Protein AF-A0A6A5VUN0-F1 (afdb_monomer_lite)

Organism: NCBI:txid1447943

Foldseek 3Di:
DVLLLVLCCVQVVDDSCLQFDQADPPPDDDDDDDDDDDPPDDSPGSHFAPLQKWWKWFDDPNDTWIKMKGWRQRDVCCVVPTDIDITMDTADPDLSSGSLNVLLVLCLVVVFWPDPPSNDSCCRVVPDDPPPDRMDIGDTDPVRRGPGSHFDFDPDPPDTDTDDPDDDDDDDDDDD

Radius of gyration: 19.4 Å; chains: 1; bounding box: 45×40×61 Å

InterPro domains:
  IPR021842 Protein of unknown function DUF3435 [PF11917] (2-172)

Secondary structure (DSSP, 8-state):
-HHHHHHHHHHH---SGGGT--------------------------SPBGGGEEEEEEEETTEEEEEEEEEE---TTTTTS---EEEEEE--SSGGG-HHHHHHHHHHHTT-BS-TT--STHHHHT----TT-SEEEEPBPGGGTTSBSS-PEEEETTEEEEPPSS----PPPPP-

pLDDT: mean 76.05, std 23.68, range [26.59, 98.31]

Structure (mmCIF, N/CA/C/O backbone):
data_AF-A0A6A5VUN0-F1
#
_entry.id   AF-A0A6A5VUN0-F1
#
loop_
_atom_site.group_PDB
_atom_site.id
_atom_site.type_symbol
_atom_site.label_atom_id
_atom_site.label_alt_id
_atom_site.label_comp_id
_atom_site.label_asym_id
_atom_site.label_entity_id
_atom_site.label_seq_id
_atom_site.pdbx_PDB_ins_code
_atom_site.Cartn_x
_atom_site.Cartn_y
_atom_site.Cartn_z
_atom_site.occupancy
_atom_site.B_iso_or_equiv
_atom_site.auth_seq_id
_atom_site.auth_comp_id
_atom_site.auth_asym_id
_atom_site.auth_atom_id
_atom_site.pdbx_PDB_model_num
ATOM 1 N N . MET A 1 1 ? -4.127 -3.883 -12.966 1.00 78.44 1 MET A N 1
ATOM 2 C CA . MET A 1 1 ? -2.940 -3.077 -12.588 1.00 78.44 1 MET A CA 1
ATOM 3 C C . MET A 1 1 ? -2.981 -1.642 -13.126 1.00 78.44 1 MET A C 1
ATOM 5 O O . MET A 1 1 ? -2.649 -0.744 -12.368 1.00 78.44 1 MET A O 1
ATOM 9 N N . LEU A 1 2 ? -3.457 -1.380 -14.355 1.00 85.62 2 LEU A N 1
ATOM 10 C CA . LEU A 1 2 ? -3.505 -0.026 -14.957 1.00 85.62 2 LEU A CA 1
ATOM 11 C C . LEU A 1 2 ? -4.155 1.067 -14.086 1.00 85.62 2 LEU A C 1
ATOM 13 O O . LEU A 1 2 ? -3.628 2.171 -13.999 1.00 85.62 2 LEU A O 1
ATOM 17 N N . ALA A 1 3 ? -5.271 0.773 -13.414 1.00 88.69 3 ALA A N 1
ATOM 18 C CA . ALA A 1 3 ? -5.922 1.746 -12.532 1.00 88.69 3 ALA A CA 1
ATOM 19 C C . ALA A 1 3 ? -5.037 2.144 -11.334 1.00 88.69 3 ALA A C 1
ATOM 21 O O . ALA A 1 3 ? -4.968 3.319 -10.982 1.00 88.69 3 ALA A O 1
ATOM 22 N N . LEU A 1 4 ? -4.302 1.188 -10.750 1.00 90.75 4 LEU A N 1
ATOM 23 C CA . LEU A 1 4 ? -3.346 1.459 -9.672 1.00 90.75 4 LEU A CA 1
ATOM 24 C C . LEU A 1 4 ? -2.215 2.373 -10.160 1.00 90.75 4 LEU A C 1
ATOM 26 O O . LEU A 1 4 ? -1.854 3.309 -9.454 1.00 90.75 4 LEU A O 1
ATOM 30 N N . LEU A 1 5 ? -1.711 2.134 -11.374 1.00 88.69 5 LEU A N 1
ATOM 31 C CA . LEU A 1 5 ? -0.653 2.935 -11.989 1.00 88.69 5 LEU A CA 1
ATOM 32 C C . LEU A 1 5 ? -1.085 4.396 -12.180 1.00 88.69 5 LEU A C 1
ATOM 34 O O . LEU A 1 5 ? -0.379 5.309 -11.761 1.00 88.69 5 LEU A O 1
ATOM 38 N N . HIS A 1 6 ? -2.275 4.619 -12.746 1.00 88.38 6 HIS A N 1
ATOM 39 C CA . HIS A 1 6 ? -2.822 5.967 -12.934 1.00 88.38 6 HIS A CA 1
ATOM 40 C C . HIS A 1 6 ? -3.043 6.682 -11.601 1.00 88.38 6 HIS A C 1
ATOM 42 O O . HIS A 1 6 ? -2.732 7.864 -11.467 1.00 88.38 6 HIS A O 1
ATOM 48 N N . LEU A 1 7 ? -3.551 5.963 -10.596 1.00 91.69 7 LEU A N 1
ATOM 49 C CA . LEU A 1 7 ? -3.721 6.511 -9.257 1.00 91.69 7 LEU A CA 1
ATOM 50 C C . LEU A 1 7 ? -2.372 6.869 -8.624 1.00 91.69 7 LEU A C 1
ATOM 52 O O . LEU A 1 7 ? -2.256 7.931 -8.025 1.00 91.69 7 LEU A O 1
ATOM 56 N N . PHE A 1 8 ? -1.339 6.040 -8.781 1.00 90.06 8 PHE A N 1
ATOM 57 C CA . PHE A 1 8 ? -0.001 6.357 -8.279 1.00 90.06 8 PHE A CA 1
ATOM 58 C C . PHE A 1 8 ? 0.558 7.607 -8.954 1.00 90.06 8 PHE A C 1
ATOM 60 O O . PHE A 1 8 ? 0.946 8.531 -8.245 1.00 90.06 8 PHE A O 1
ATOM 67 N N . ALA A 1 9 ? 0.512 7.685 -10.287 1.00 88.31 9 ALA A N 1
ATOM 68 C CA . ALA A 1 9 ? 0.946 8.863 -11.036 1.00 88.31 9 ALA A CA 1
ATOM 69 C C . ALA A 1 9 ? 0.205 10.138 -10.589 1.00 88.31 9 ALA A C 1
ATOM 71 O O . ALA A 1 9 ? 0.829 11.171 -10.354 1.00 88.31 9 ALA A O 1
ATOM 72 N N . ALA A 1 10 ? -1.114 10.058 -10.380 1.00 89.38 10 ALA A N 1
ATOM 73 C CA . ALA A 1 10 ? -1.916 11.189 -9.914 1.00 89.38 10 ALA A CA 1
ATOM 74 C C . ALA A 1 10 ? -1.561 11.640 -8.484 1.00 89.38 10 ALA A C 1
ATOM 76 O O . ALA A 1 10 ? -1.569 12.836 -8.200 1.00 89.38 10 ALA A O 1
ATOM 77 N N . TYR A 1 11 ? -1.253 10.706 -7.577 1.00 87.81 11 TYR A N 1
ATOM 78 C CA . TYR A 1 11 ? -0.937 11.020 -6.178 1.00 87.81 11 TYR A CA 1
ATOM 79 C C . TYR A 1 11 ? 0.507 11.480 -5.959 1.00 87.81 11 TYR A C 1
ATOM 81 O O . TYR A 1 11 ? 0.760 12.255 -5.036 1.00 87.81 11 TYR A O 1
ATOM 89 N N . THR A 1 12 ? 1.456 10.987 -6.754 1.00 86.31 12 THR A N 1
ATOM 90 C CA . THR A 1 12 ? 2.885 11.291 -6.580 1.00 86.31 12 THR A CA 1
ATOM 91 C C . THR A 1 12 ? 3.396 12.348 -7.556 1.00 86.31 12 THR A C 1
ATOM 93 O O . THR A 1 12 ? 4.469 12.908 -7.341 1.00 86.31 12 THR A O 1
ATOM 96 N N . GLY A 1 13 ? 2.654 12.621 -8.635 1.00 84.06 13 GLY A N 1
ATOM 97 C CA . GLY A 1 13 ? 3.127 13.426 -9.761 1.00 84.06 13 GLY A CA 1
ATOM 98 C C . GLY A 1 13 ? 4.218 12.733 -10.585 1.00 84.06 13 GLY A C 1
ATOM 99 O O . GLY A 1 13 ? 4.836 13.374 -11.435 1.00 84.06 13 GLY A O 1
ATOM 100 N N . ALA A 1 14 ? 4.485 11.447 -10.330 1.00 80.19 14 ALA A N 1
ATOM 101 C CA . ALA A 1 14 ? 5.436 10.667 -11.106 1.00 80.19 14 ALA A CA 1
ATOM 102 C C . ALA A 1 14 ? 4.893 10.401 -12.513 1.00 80.19 14 ALA A C 1
ATOM 104 O O . ALA A 1 14 ? 3.686 10.239 -12.718 1.00 80.19 14 ALA A O 1
ATOM 105 N N . ARG A 1 15 ? 5.799 10.330 -13.490 1.00 73.94 15 ARG A N 1
ATOM 106 C CA . ARG A 1 15 ? 5.434 9.899 -14.840 1.00 73.94 15 ARG A CA 1
ATOM 107 C C . ARG A 1 15 ? 5.054 8.419 -14.770 1.00 73.94 15 ARG A C 1
ATOM 109 O O . ARG A 1 15 ? 5.764 7.674 -14.105 1.00 73.94 15 ARG A O 1
ATOM 116 N N . PRO A 1 16 ? 3.979 7.973 -15.440 1.00 71.44 16 PRO A N 1
ATOM 117 C CA . PRO A 1 16 ? 3.612 6.562 -15.438 1.00 71.44 16 PRO A CA 1
ATOM 118 C C . PRO A 1 16 ? 4.776 5.640 -15.822 1.00 71.44 16 PRO A C 1
ATOM 120 O O . PRO A 1 16 ? 4.958 4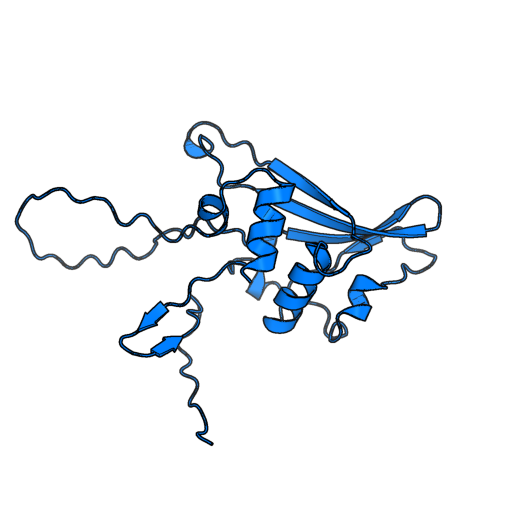.634 -15.151 1.00 71.44 16 PRO A O 1
ATOM 123 N N . CYS A 1 17 ? 5.598 6.021 -16.808 1.00 66.75 17 CYS A N 1
ATOM 124 C CA . CYS A 1 17 ? 6.766 5.238 -17.233 1.00 66.75 17 CYS A CA 1
ATOM 125 C C . CYS A 1 17 ? 7.755 5.003 -16.082 1.00 66.75 17 CYS A C 1
ATOM 127 O O . CYS A 1 17 ? 8.040 3.860 -15.761 1.00 66.75 17 CYS A O 1
ATOM 129 N N . SER A 1 18 ? 8.088 6.037 -15.296 1.00 67.94 18 SER A N 1
ATOM 130 C CA . SER A 1 18 ? 9.028 5.909 -14.167 1.00 67.94 18 SER A CA 1
ATOM 131 C C . SER A 1 18 ? 8.520 5.054 -12.994 1.00 67.94 18 SER A C 1
ATOM 133 O O . SER A 1 18 ? 9.158 5.000 -11.949 1.00 67.94 18 SER A O 1
ATOM 135 N N . LEU A 1 19 ? 7.305 4.506 -13.077 1.00 70.56 19 LEU A N 1
ATOM 136 C CA . LEU A 1 19 ? 6.755 3.568 -12.096 1.00 70.56 19 LEU A CA 1
ATOM 137 C C . LEU A 1 19 ? 6.799 2.119 -12.603 1.00 70.56 19 LEU A C 1
ATOM 139 O O . LEU A 1 19 ? 6.584 1.210 -11.801 1.00 70.56 19 LEU A O 1
ATOM 143 N N . VAL A 1 20 ? 7.007 1.931 -13.910 1.00 70.12 20 VAL A N 1
ATOM 144 C CA . VAL A 1 20 ? 6.866 0.666 -14.641 1.00 70.12 20 VAL A CA 1
ATOM 145 C C . VAL A 1 20 ? 8.173 0.243 -15.311 1.00 70.12 20 VAL A C 1
ATOM 147 O O . VAL A 1 20 ? 8.305 -0.952 -15.533 1.00 70.12 20 VAL A O 1
ATOM 150 N N . ASP A 1 21 ? 9.095 1.176 -15.598 1.00 61.09 21 ASP A N 1
ATOM 151 C CA . ASP A 1 21 ? 10.232 0.984 -16.513 1.00 61.09 21 ASP A CA 1
ATOM 152 C C . ASP A 1 21 ? 10.902 -0.396 -16.375 1.00 61.09 21 ASP A C 1
ATOM 154 O O . ASP A 1 21 ? 11.590 -0.713 -15.397 1.00 61.09 21 ASP A O 1
ATOM 158 N N . ALA A 1 22 ? 10.624 -1.210 -17.398 1.00 55.72 22 ALA A N 1
ATOM 159 C CA . ALA A 1 22 ? 11.544 -2.185 -17.944 1.00 55.72 22 ALA A CA 1
ATOM 160 C C . ALA A 1 22 ? 12.634 -1.409 -18.692 1.00 55.72 22 ALA A C 1
ATOM 162 O O . ALA A 1 22 ? 12.372 -0.318 -19.194 1.00 55.72 22 ALA A O 1
ATOM 163 N N . SER A 1 23 ? 13.842 -1.947 -18.660 1.00 45.25 23 SER A N 1
ATOM 164 C CA . SER A 1 23 ? 15.054 -1.477 -19.328 1.00 45.25 23 SER A CA 1
ATOM 165 C C . SER A 1 23 ? 14.867 -0.654 -20.602 1.00 45.25 23 SER A C 1
ATOM 167 O O . SER A 1 23 ? 14.013 -0.939 -21.440 1.00 45.25 23 SER A O 1
ATOM 169 N N . ASP A 1 24 ? 15.737 0.346 -20.754 1.00 43.16 24 ASP A N 1
ATOM 170 C CA . ASP A 1 24 ? 15.916 1.089 -21.995 1.00 43.16 24 ASP A CA 1
ATOM 171 C C . ASP A 1 24 ? 16.180 0.107 -23.156 1.00 43.16 24 ASP A C 1
ATOM 173 O O . ASP A 1 24 ? 17.232 -0.528 -23.215 1.00 43.16 24 ASP A O 1
ATOM 177 N N . GLU A 1 25 ? 15.266 0.011 -24.127 1.00 45.06 25 GLU A N 1
ATOM 178 C CA . GLU A 1 25 ? 15.709 -0.275 -25.491 1.00 45.06 25 GLU A CA 1
ATOM 179 C C . GLU A 1 25 ? 16.507 0.958 -25.933 1.00 45.06 25 GLU A C 1
ATOM 181 O O . GLU A 1 25 ? 15.936 2.017 -26.208 1.00 45.06 25 GLU A O 1
ATOM 186 N N . GLU A 1 26 ? 17.839 0.859 -25.928 1.00 40.12 26 GLU A N 1
ATOM 187 C CA . GLU A 1 26 ? 18.694 1.897 -26.496 1.00 40.12 26 GLU A CA 1
ATOM 188 C C . GLU A 1 26 ? 18.301 2.140 -27.964 1.00 40.12 26 GLU A C 1
ATOM 190 O O . GLU A 1 26 ? 18.381 1.241 -28.808 1.00 40.12 26 GLU A O 1
ATOM 195 N N . ASP A 1 27 ? 17.928 3.386 -28.281 1.00 37.94 27 ASP A N 1
ATOM 196 C CA . ASP A 1 27 ? 17.852 3.932 -29.640 1.00 37.94 27 ASP A CA 1
ATOM 197 C C . ASP A 1 27 ? 19.221 3.769 -30.334 1.00 37.94 27 ASP A C 1
ATOM 199 O O . ASP A 1 27 ? 20.053 4.682 -30.369 1.00 37.94 27 ASP A O 1
ATOM 203 N N . THR A 1 28 ? 19.483 2.596 -30.911 1.00 32.91 28 THR A N 1
ATOM 204 C CA . THR A 1 28 ? 20.720 2.346 -31.650 1.00 32.91 28 THR A CA 1
ATOM 205 C C . THR A 1 28 ? 20.549 2.859 -33.076 1.00 32.91 28 THR A C 1
ATOM 207 O O . THR A 1 28 ? 20.117 2.155 -33.991 1.00 32.91 28 THR A O 1
ATOM 210 N N . CYS A 1 29 ? 20.904 4.125 -33.285 1.00 35.09 29 CYS A N 1
ATOM 211 C CA . CYS A 1 29 ? 21.160 4.654 -34.619 1.00 35.09 29 CYS A CA 1
ATOM 212 C C . CYS A 1 29 ? 22.410 3.962 -35.205 1.00 35.09 29 CYS A C 1
ATOM 214 O O . CYS A 1 29 ? 23.526 4.338 -34.872 1.00 35.09 29 CYS A O 1
ATOM 216 N N . ALA A 1 30 ? 22.196 2.961 -36.065 1.00 43.28 30 ALA A N 1
ATOM 217 C CA . ALA A 1 30 ? 23.090 2.411 -37.097 1.00 43.28 30 ALA A CA 1
ATOM 218 C C . ALA A 1 30 ? 24.625 2.443 -36.864 1.00 43.28 30 ALA A C 1
ATOM 220 O O . ALA A 1 30 ? 25.287 3.458 -37.086 1.00 43.28 30 ALA A O 1
ATOM 221 N N . GLY A 1 31 ? 25.209 1.265 -36.613 1.00 33.06 31 GLY A N 1
ATOM 222 C CA . GLY A 1 31 ? 26.636 0.976 -36.795 1.00 33.06 31 GLY A CA 1
ATOM 223 C C . GLY A 1 31 ? 26.898 -0.534 -36.751 1.00 33.06 31 GLY A C 1
ATOM 224 O O . GLY A 1 31 ? 26.553 -1.188 -35.777 1.00 33.06 31 GLY A O 1
ATOM 225 N N . GLU A 1 32 ? 27.435 -1.099 -37.832 1.00 41.44 32 GLU A N 1
ATOM 226 C CA . GLU A 1 32 ? 27.569 -2.543 -38.069 1.00 41.44 32 GLU A CA 1
ATOM 227 C C . GLU A 1 32 ? 28.721 -3.221 -37.286 1.00 41.44 32 GLU A C 1
ATOM 229 O O . GLU A 1 32 ? 29.816 -2.669 -37.198 1.00 41.44 32 GLU A O 1
ATOM 234 N N . SER A 1 33 ? 28.501 -4.506 -36.948 1.00 41.16 33 SER A N 1
ATOM 235 C CA . SER A 1 33 ? 29.462 -5.640 -36.878 1.00 41.16 33 SER A CA 1
ATOM 236 C C . SER A 1 33 ? 29.963 -6.142 -35.509 1.00 41.16 33 SER A C 1
ATOM 238 O O . SER A 1 33 ? 30.795 -5.507 -34.869 1.00 41.16 33 SER A O 1
ATOM 240 N N . GLY A 1 34 ? 29.597 -7.395 -35.189 1.00 31.61 34 GLY A N 1
ATOM 241 C CA . GLY A 1 34 ? 30.333 -8.319 -34.304 1.00 31.61 34 GLY A CA 1
ATOM 242 C C . GLY A 1 34 ? 29.427 -9.335 -33.581 1.00 31.61 34 GLY A C 1
ATOM 243 O O . GLY A 1 34 ? 28.538 -8.890 -32.862 1.00 31.61 34 GLY A O 1
ATOM 244 N N . PRO A 1 35 ? 29.595 -10.667 -33.746 1.00 47.09 35 PRO A N 1
ATOM 245 C CA . PRO A 1 35 ? 28.875 -11.661 -32.959 1.00 47.09 35 PRO A CA 1
ATOM 246 C C . PRO A 1 35 ? 29.758 -12.121 -31.795 1.00 47.09 35 PRO A C 1
ATOM 248 O O . PRO A 1 35 ? 30.672 -12.906 -32.013 1.00 47.09 35 PRO A O 1
ATOM 251 N N . ASP A 1 36 ? 29.471 -11.657 -30.584 1.00 37.59 36 ASP A N 1
ATOM 252 C CA . ASP A 1 36 ? 29.911 -12.320 -29.358 1.00 37.59 36 ASP A CA 1
ATOM 253 C C . ASP A 1 36 ? 28.748 -12.297 -28.360 1.00 37.59 36 ASP A C 1
ATOM 255 O O . ASP A 1 36 ? 28.135 -11.262 -28.091 1.00 37.59 36 ASP A O 1
ATOM 259 N N . GLU A 1 37 ? 28.391 -13.497 -27.909 1.00 49.50 37 GLU A N 1
ATOM 260 C CA . GLU A 1 37 ? 27.369 -13.777 -26.911 1.00 49.50 37 GLU A CA 1
ATOM 261 C C . GLU A 1 37 ? 27.807 -13.226 -25.554 1.00 49.50 37 GLU A C 1
ATOM 263 O O . GLU A 1 37 ? 28.567 -13.870 -24.843 1.00 49.50 37 GLU A O 1
ATOM 268 N N . ASP A 1 38 ? 27.257 -12.083 -25.166 1.00 35.78 38 ASP A N 1
ATOM 269 C CA . ASP A 1 38 ? 27.064 -11.733 -23.764 1.00 35.78 38 ASP A CA 1
ATOM 270 C C . ASP A 1 38 ? 25.590 -11.354 -23.613 1.00 35.78 38 ASP A C 1
ATOM 272 O O . ASP A 1 38 ? 25.158 -10.243 -23.922 1.00 35.78 38 ASP A O 1
ATOM 276 N N . ILE A 1 39 ? 24.779 -12.327 -23.189 1.00 41.72 39 ILE A N 1
ATOM 277 C CA . ILE A 1 39 ? 23.445 -12.057 -22.655 1.00 41.72 39 ILE A CA 1
ATOM 278 C C . ILE A 1 39 ? 23.689 -11.157 -21.447 1.00 41.72 39 ILE A C 1
ATOM 280 O O . ILE A 1 39 ? 24.152 -11.634 -20.411 1.00 41.72 39 ILE A O 1
ATOM 284 N N . LEU A 1 40 ? 23.430 -9.856 -21.594 1.00 39.97 40 LEU A N 1
ATOM 285 C CA . LEU A 1 40 ? 23.398 -8.919 -20.479 1.00 39.97 40 LEU A CA 1
ATOM 286 C C . LEU A 1 40 ? 22.217 -9.308 -19.585 1.00 39.97 40 LEU A C 1
ATOM 288 O O . LEU A 1 40 ? 21.111 -8.784 -19.671 1.00 39.97 40 LEU A O 1
ATOM 292 N N . GLU A 1 41 ? 22.454 -10.306 -18.739 1.00 46.97 41 GLU A N 1
ATOM 293 C CA . GLU A 1 41 ? 21.715 -10.493 -17.510 1.00 46.97 41 GLU A CA 1
ATOM 294 C C . GLU A 1 41 ? 21.814 -9.185 -16.726 1.00 46.97 41 GLU A C 1
ATOM 296 O O . GLU A 1 41 ? 22.913 -8.693 -16.466 1.00 46.97 41 GLU A O 1
ATOM 301 N N 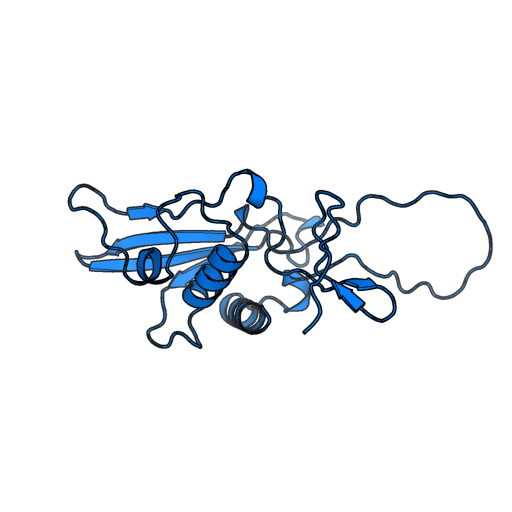. ASN A 1 42 ? 20.653 -8.685 -16.301 1.00 39.41 42 ASN A N 1
ATOM 302 C CA . ASN A 1 42 ? 20.471 -7.557 -15.389 1.00 39.41 42 ASN A CA 1
ATOM 303 C C . ASN A 1 42 ? 20.154 -6.204 -16.042 1.00 39.41 42 ASN A C 1
ATOM 305 O O . ASN A 1 42 ? 20.707 -5.171 -15.672 1.00 39.41 42 ASN A O 1
ATOM 309 N N . ASP A 1 43 ? 19.144 -6.205 -16.907 1.00 43.25 43 ASP A N 1
ATOM 310 C CA . ASP A 1 43 ? 18.220 -5.080 -17.007 1.00 43.25 43 ASP A CA 1
ATOM 311 C C . ASP A 1 43 ? 17.590 -4.822 -15.626 1.00 43.25 43 ASP A C 1
ATOM 313 O O . ASP A 1 43 ? 16.646 -5.494 -15.195 1.00 43.25 43 ASP A O 1
ATOM 317 N N . GLU A 1 44 ? 18.180 -3.897 -14.872 1.00 51.41 44 GLU A N 1
ATOM 318 C CA . GLU A 1 44 ? 17.734 -3.538 -13.530 1.00 51.41 44 GLU A CA 1
ATOM 319 C C . GLU A 1 44 ? 16.368 -2.841 -13.639 1.00 51.41 44 GLU A C 1
ATOM 321 O O . GLU A 1 44 ? 16.268 -1.655 -13.933 1.00 51.41 44 GLU A O 1
ATOM 326 N N . LEU A 1 45 ? 15.288 -3.608 -13.457 1.00 51.78 45 LEU A N 1
ATOM 327 C CA . LEU A 1 45 ? 13.908 -3.115 -13.456 1.00 51.78 45 LEU A CA 1
ATOM 328 C C . LEU A 1 45 ? 13.761 -1.931 -12.483 1.00 51.78 45 LEU A C 1
ATOM 330 O O . LEU A 1 45 ? 13.694 -2.125 -11.267 1.00 51.78 45 LEU A O 1
ATOM 334 N N . MET A 1 46 ? 13.593 -0.715 -13.007 1.00 65.81 46 MET A N 1
ATOM 335 C CA . MET A 1 46 ? 13.399 0.521 -12.232 1.00 65.81 46 MET A CA 1
ATOM 336 C C . MET A 1 46 ? 11.935 0.688 -11.775 1.00 65.81 46 MET A C 1
ATOM 338 O O . MET A 1 46 ? 11.391 1.792 -11.702 1.00 65.81 46 MET A O 1
ATOM 342 N N . SER A 1 47 ? 11.259 -0.418 -11.452 1.00 81.56 47 SER A N 1
ATOM 343 C CA . SER A 1 47 ? 9.848 -0.442 -11.052 1.00 81.56 47 SER A CA 1
ATOM 344 C C . SER A 1 47 ? 9.673 -0.316 -9.533 1.00 81.56 47 SER A C 1
ATOM 346 O O . SER A 1 47 ? 10.529 -0.670 -8.721 1.00 81.56 47 SER A O 1
ATOM 348 N N . ILE A 1 48 ? 8.487 0.125 -9.097 1.00 88.00 48 ILE A N 1
ATOM 349 C CA . ILE A 1 48 ? 8.122 0.062 -7.677 1.00 88.00 48 ILE A CA 1
ATOM 350 C C . ILE A 1 48 ? 8.003 -1.400 -7.231 1.00 88.00 48 ILE A C 1
ATOM 352 O O . ILE A 1 48 ? 7.155 -2.153 -7.715 1.00 88.00 48 ILE A O 1
ATOM 356 N N . LEU A 1 49 ? 8.815 -1.765 -6.241 1.00 92.25 49 LEU A N 1
ATOM 357 C CA . LEU A 1 49 ? 8.802 -3.057 -5.561 1.00 92.25 49 LEU A CA 1
ATOM 358 C C . LEU A 1 49 ? 7.853 -3.060 -4.354 1.00 92.25 49 LEU A C 1
ATOM 360 O O . LEU A 1 49 ? 7.508 -2.012 -3.800 1.00 92.25 49 LEU A O 1
ATOM 364 N N . TYR A 1 50 ? 7.464 -4.249 -3.889 1.00 95.38 50 TYR A N 1
ATOM 365 C CA . TYR A 1 50 ? 6.634 -4.384 -2.685 1.00 95.38 50 TYR A CA 1
ATOM 366 C C . TYR A 1 50 ? 7.276 -3.759 -1.441 1.00 95.38 50 TYR A C 1
ATOM 368 O O . TYR A 1 50 ? 6.566 -3.172 -0.624 1.00 95.38 50 TYR A O 1
ATOM 376 N N . GLU A 1 51 ? 8.600 -3.838 -1.284 1.00 95.00 51 GLU A N 1
ATOM 377 C CA . GLU A 1 51 ? 9.293 -3.232 -0.137 1.00 95.00 51 GLU A CA 1
ATOM 378 C C . GLU A 1 51 ? 9.175 -1.700 -0.080 1.00 95.00 51 GLU A C 1
ATOM 380 O O . GLU A 1 51 ? 9.235 -1.117 1.002 1.00 95.00 51 GLU A O 1
ATOM 385 N N . HIS A 1 52 ? 8.926 -1.051 -1.221 1.00 94.69 52 HIS A N 1
ATOM 386 C CA . HIS A 1 52 ? 8.718 0.394 -1.305 1.00 94.69 52 HIS A CA 1
ATOM 387 C C . HIS A 1 52 ? 7.315 0.828 -0.873 1.00 94.69 52 HIS A C 1
ATOM 389 O O . HIS A 1 52 ? 7.062 2.026 -0.725 1.00 94.69 52 HIS A O 1
ATOM 395 N N . VAL A 1 53 ? 6.395 -0.118 -0.656 1.00 97.12 53 VAL A N 1
ATOM 396 C CA . VAL A 1 53 ? 5.008 0.155 -0.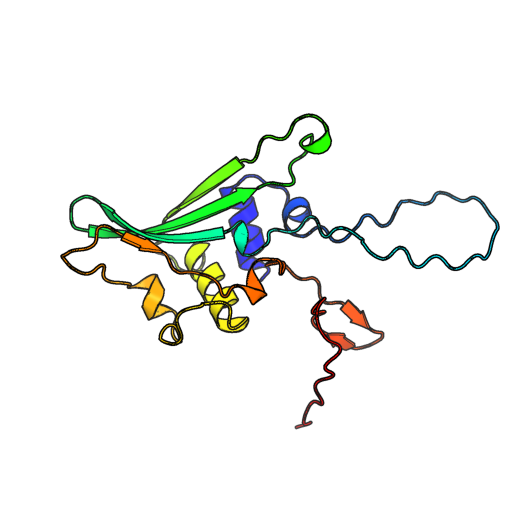279 1.00 97.12 53 VAL A CA 1
ATOM 397 C C . VAL A 1 53 ? 4.726 -0.379 1.117 1.00 97.12 53 VAL A C 1
ATOM 399 O O . VAL A 1 53 ? 4.917 -1.551 1.410 1.00 97.12 53 VAL A O 1
ATOM 402 N N . THR A 1 54 ? 4.192 0.463 1.995 1.00 98.12 54 THR A N 1
ATOM 403 C CA . THR A 1 54 ? 3.728 0.051 3.325 1.00 98.12 54 THR A CA 1
ATOM 404 C C . THR A 1 54 ? 2.254 0.374 3.478 1.00 98.12 54 THR A C 1
ATOM 406 O O . THR A 1 54 ? 1.873 1.534 3.371 1.00 98.12 54 THR A O 1
ATOM 409 N N . ILE A 1 55 ? 1.425 -0.626 3.790 1.00 98.31 55 ILE A N 1
ATOM 410 C CA . ILE A 1 55 ? 0.018 -0.422 4.159 1.00 98.31 55 ILE A CA 1
ATOM 411 C C . ILE A 1 55 ? -0.103 -0.482 5.681 1.00 98.31 55 ILE A C 1
ATOM 413 O O . ILE A 1 55 ? 0.376 -1.420 6.327 1.00 98.31 55 ILE A O 1
ATOM 417 N N . VAL A 1 56 ? -0.771 0.509 6.269 1.00 98.00 56 VAL A N 1
ATOM 418 C CA . VAL A 1 56 ? -0.895 0.638 7.720 1.00 98.00 56 VAL A CA 1
ATOM 419 C C . VAL A 1 56 ? -2.284 1.124 8.127 1.00 98.00 56 VAL A C 1
ATOM 421 O O . VAL A 1 56 ? -2.796 2.116 7.618 1.00 98.00 56 VAL A O 1
ATOM 424 N N . ALA A 1 57 ? -2.901 0.447 9.090 1.00 97.69 57 ALA A N 1
ATOM 425 C CA . ALA A 1 57 ? -4.037 0.984 9.829 1.00 97.69 57 ALA A CA 1
ATOM 426 C C . ALA A 1 57 ? -3.513 1.676 11.091 1.00 97.69 57 ALA A C 1
ATOM 428 O O . ALA A 1 57 ? -2.791 1.059 11.872 1.00 97.69 57 ALA A O 1
ATOM 429 N N . VAL A 1 58 ? -3.887 2.933 11.333 1.00 96.56 58 VAL A N 1
ATOM 430 C CA . VAL A 1 58 ? -3.463 3.716 12.508 1.00 96.56 58 VAL A CA 1
ATOM 431 C C . VAL A 1 58 ? -4.674 4.257 13.268 1.00 96.56 58 VAL A C 1
ATOM 433 O O . VAL A 1 58 ? -5.700 4.571 12.665 1.00 96.56 58 VAL A O 1
ATOM 436 N N . LYS A 1 59 ? -4.581 4.396 14.593 1.00 95.25 59 LYS A N 1
ATOM 437 C CA . LYS A 1 59 ? -5.581 5.118 15.390 1.00 95.25 59 LYS A CA 1
ATOM 438 C C . LYS A 1 59 ? -5.269 6.612 15.379 1.00 95.25 59 LYS A C 1
ATOM 440 O O . LYS A 1 59 ? -4.236 7.030 15.888 1.00 95.25 59 LYS A O 1
ATOM 445 N N . VAL A 1 60 ? -6.198 7.414 14.870 1.00 90.88 60 VAL A N 1
ATOM 446 C CA . VAL A 1 60 ? -6.176 8.880 14.943 1.00 90.88 60 VAL A CA 1
ATOM 447 C C . VAL A 1 60 ? -7.417 9.326 15.704 1.00 90.88 60 VAL A C 1
ATOM 449 O O . VAL A 1 60 ? -8.531 9.037 15.272 1.00 90.88 60 VAL A O 1
ATOM 452 N N . GLN A 1 61 ? -7.237 9.998 16.846 1.00 89.00 61 GLN A N 1
ATOM 453 C CA . GLN A 1 61 ? -8.346 10.512 17.671 1.00 89.00 61 GLN A CA 1
ATOM 454 C C . GLN A 1 61 ? -9.406 9.434 17.992 1.00 89.00 61 GLN A C 1
ATOM 456 O O . GLN A 1 61 ? -10.607 9.637 17.835 1.00 89.00 61 GLN A O 1
ATOM 461 N N . GLY A 1 62 ? -8.951 8.233 18.365 1.00 85.88 62 GLY A N 1
ATOM 462 C CA . GLY A 1 62 ? -9.824 7.097 18.691 1.00 85.88 62 GLY A CA 1
ATOM 463 C C . GLY A 1 62 ? -10.454 6.379 17.488 1.00 85.88 62 GLY A C 1
ATOM 464 O O . GLY A 1 62 ? -11.076 5.335 17.669 1.00 85.88 62 GLY A O 1
ATOM 465 N N . ARG A 1 63 ? -10.265 6.873 16.258 1.00 89.50 63 ARG A N 1
ATOM 466 C CA . ARG A 1 63 ? -10.784 6.259 15.025 1.00 89.50 63 ARG A CA 1
ATOM 467 C C . ARG A 1 63 ? -9.673 5.556 14.259 1.00 89.50 63 ARG A C 1
ATOM 469 O O . ARG A 1 63 ? -8.554 6.051 14.191 1.00 89.50 63 ARG A O 1
ATOM 476 N N . THR A 1 64 ? -9.982 4.414 13.650 1.00 94.44 64 THR A N 1
ATOM 477 C CA . THR A 1 64 ? -9.029 3.738 12.759 1.00 94.44 64 THR A CA 1
ATOM 478 C C . THR A 1 64 ? -9.023 4.429 11.396 1.00 94.44 64 THR A C 1
ATOM 480 O O . THR A 1 64 ? -10.085 4.668 10.824 1.00 94.44 64 THR A O 1
ATOM 483 N N . ARG A 1 65 ? -7.836 4.754 10.879 1.00 95.25 65 ARG A N 1
ATOM 484 C CA . ARG A 1 65 ? -7.613 5.253 9.518 1.00 95.25 65 ARG A CA 1
ATOM 485 C C . ARG A 1 65 ? -6.632 4.339 8.805 1.00 95.25 65 ARG A C 1
ATOM 487 O O . ARG A 1 65 ? -5.593 4.004 9.367 1.00 95.25 65 ARG A O 1
ATOM 494 N N . LEU A 1 66 ? -6.957 3.959 7.578 1.00 97.81 66 LEU A N 1
ATOM 495 C CA . LEU A 1 66 ? -6.069 3.187 6.724 1.00 97.81 66 LEU A CA 1
ATOM 496 C C . LEU A 1 66 ? -5.262 4.138 5.835 1.00 97.81 66 LEU A C 1
ATOM 498 O O . LEU A 1 66 ? -5.829 5.015 5.176 1.00 97.81 66 LEU A O 1
ATOM 502 N N . GLY A 1 67 ? -3.947 3.969 5.855 1.00 97.19 67 GLY A N 1
ATOM 503 C CA .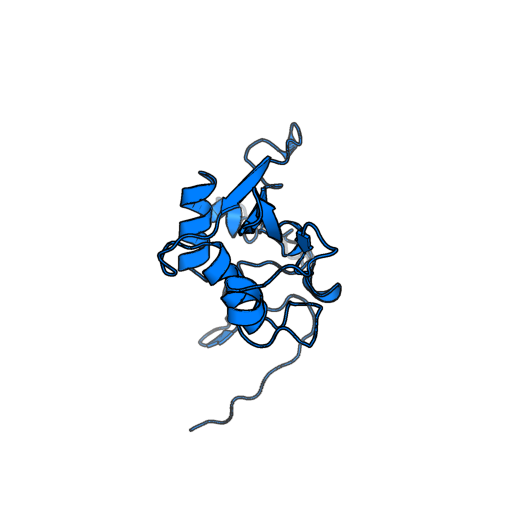 GLY A 1 67 ? -2.984 4.722 5.070 1.00 97.19 67 GLY A CA 1
ATOM 504 C C . GLY A 1 67 ? -2.027 3.798 4.326 1.00 97.19 67 GLY A C 1
ATOM 505 O O . GLY A 1 67 ? -1.880 2.619 4.657 1.00 97.19 67 GLY A O 1
ATOM 506 N N . MET A 1 68 ? -1.386 4.349 3.307 1.00 97.81 68 MET A N 1
ATOM 507 C CA . MET A 1 68 ? -0.342 3.694 2.539 1.00 97.81 68 MET A CA 1
ATOM 508 C C . MET A 1 68 ? 0.792 4.678 2.290 1.00 97.81 68 MET A C 1
ATOM 510 O O . MET A 1 68 ? 0.544 5.806 1.866 1.00 97.81 68 MET A O 1
ATOM 514 N N . CYS A 1 69 ? 2.018 4.243 2.539 1.00 96.62 69 CYS A N 1
ATOM 515 C CA . CYS A 1 69 ? 3.224 4.981 2.200 1.00 96.62 69 CYS A CA 1
ATOM 516 C C . CYS A 1 69 ? 3.867 4.333 0.977 1.00 96.62 69 CYS A C 1
ATOM 518 O O . CYS A 1 69 ? 3.990 3.110 0.941 1.00 96.62 69 CYS A O 1
ATOM 520 N N . VAL A 1 70 ? 4.271 5.142 0.004 1.00 94.50 70 VAL A N 1
ATOM 521 C CA . VAL A 1 70 ? 4.993 4.700 -1.194 1.00 94.50 70 VAL A CA 1
ATOM 522 C C . VAL A 1 70 ? 6.272 5.511 -1.294 1.00 94.50 70 VAL A C 1
ATOM 524 O O . VAL A 1 70 ? 6.206 6.738 -1.359 1.00 94.50 70 VAL A O 1
ATOM 527 N N . THR A 1 71 ? 7.419 4.842 -1.289 1.00 91.88 71 THR A N 1
ATOM 528 C CA . THR A 1 71 ? 8.726 5.477 -1.463 1.00 91.88 71 THR A CA 1
ATOM 529 C C . THR A 1 71 ? 9.169 5.335 -2.910 1.00 91.88 71 THR A C 1
ATOM 531 O O . THR A 1 71 ? 9.373 4.229 -3.394 1.00 91.88 71 THR A O 1
ATOM 534 N N . LEU A 1 72 ? 9.312 6.457 -3.607 1.00 87.12 72 LEU A N 1
ATOM 535 C CA . LEU A 1 72 ? 9.919 6.491 -4.930 1.00 87.12 72 LEU A CA 1
ATOM 536 C C . LEU A 1 72 ? 11.431 6.588 -4.757 1.00 87.12 72 LEU A C 1
ATOM 538 O O . LEU A 1 72 ? 11.907 7.572 -4.186 1.00 87.12 72 LEU A O 1
ATOM 542 N N . ILE A 1 73 ? 12.145 5.563 -5.220 1.00 79.81 73 ILE A N 1
ATOM 543 C CA . ILE A 1 73 ? 13.612 5.513 -5.189 1.00 79.81 73 ILE A CA 1
ATOM 544 C C . ILE A 1 73 ? 14.238 5.826 -6.553 1.00 79.81 73 ILE A C 1
ATOM 546 O O . ILE A 1 73 ? 15.339 6.341 -6.592 1.00 79.81 73 ILE A O 1
ATOM 550 N N . HIS A 1 74 ? 13.521 5.616 -7.660 1.00 74.69 74 HIS A N 1
ATOM 551 C CA . HIS A 1 74 ? 14.011 5.889 -9.014 1.00 74.69 74 HIS A CA 1
ATOM 552 C C . HIS A 1 74 ? 13.375 7.177 -9.545 1.00 74.69 74 HIS A C 1
ATOM 554 O O . HIS A 1 74 ? 12.329 7.162 -10.192 1.00 74.69 74 HIS A O 1
ATOM 560 N N . THR A 1 75 ? 13.949 8.332 -9.198 1.00 69.50 75 THR A N 1
ATOM 561 C CA . THR A 1 75 ? 13.464 9.633 -9.691 1.00 69.50 75 THR A CA 1
ATOM 562 C C . THR A 1 75 ? 14.496 10.322 -10.579 1.00 69.50 75 THR A C 1
ATOM 564 O O . THR A 1 75 ? 15.693 10.078 -10.469 1.00 69.50 75 THR A O 1
ATOM 567 N N . LYS A 1 76 ? 14.056 11.196 -11.497 1.00 63.44 76 LYS A N 1
ATOM 568 C CA . LYS A 1 76 ? 14.974 11.898 -12.411 1.00 63.44 76 LYS A CA 1
ATOM 569 C C . LYS A 1 76 ? 16.046 12.665 -11.623 1.00 63.44 76 LYS A C 1
ATOM 571 O O . LYS A 1 76 ? 15.717 13.604 -10.898 1.00 63.44 76 LYS A O 1
ATOM 576 N N . GLY A 1 77 ? 17.314 12.319 -11.848 1.00 64.81 77 GLY A N 1
ATOM 577 C CA . GLY A 1 77 ? 18.465 12.926 -11.173 1.00 64.81 77 GLY A CA 1
ATOM 578 C C . GLY A 1 77 ? 18.876 12.246 -9.863 1.00 64.81 77 GLY A C 1
ATOM 579 O O . GLY A 1 77 ? 19.788 12.753 -9.206 1.00 64.81 77 GLY A O 1
ATOM 580 N N . GLU A 1 78 ? 18.245 11.122 -9.504 1.00 65.38 78 GLU A N 1
ATOM 581 C CA . GLU A 1 78 ? 18.619 10.302 -8.346 1.00 65.38 78 GLU A CA 1
ATOM 582 C C . GLU A 1 78 ? 20.062 9.791 -8.463 1.00 65.38 78 GLU A C 1
ATOM 584 O O . GLU A 1 78 ? 20.820 9.932 -7.506 1.00 65.38 78 GLU A O 1
ATOM 589 N N . ASP A 1 79 ? 20.486 9.329 -9.646 1.00 67.69 79 ASP A N 1
ATOM 590 C CA . ASP A 1 79 ? 21.837 8.779 -9.885 1.00 67.69 79 ASP A CA 1
ATOM 591 C C . ASP A 1 79 ? 22.948 9.782 -9.550 1.00 67.69 79 ASP A C 1
ATOM 593 O O . ASP A 1 79 ? 24.055 9.425 -9.152 1.00 67.69 79 ASP A O 1
ATOM 597 N N . ARG A 1 80 ? 22.639 11.079 -9.669 1.00 71.75 80 ARG A N 1
ATOM 598 C CA . ARG A 1 80 ? 23.552 12.161 -9.297 1.00 71.75 80 ARG A CA 1
ATOM 599 C C . ARG A 1 80 ? 23.512 12.468 -7.799 1.00 71.75 80 ARG A C 1
ATOM 601 O O . ARG A 1 80 ? 24.540 12.833 -7.227 1.00 71.75 80 ARG A O 1
ATOM 608 N N . LYS A 1 81 ? 22.332 12.425 -7.173 1.00 75.62 81 LYS A N 1
ATOM 609 C CA . LYS A 1 81 ? 22.146 12.669 -5.736 1.00 75.62 81 LYS A CA 1
ATOM 610 C C . LYS A 1 81 ? 20.881 11.962 -5.239 1.00 75.62 81 LYS A C 1
ATOM 612 O O . LYS A 1 81 ? 19.798 12.534 -5.401 1.00 75.62 81 LYS A O 1
ATOM 617 N N . PRO A 1 82 ? 21.023 10.824 -4.540 1.00 71.81 82 PRO A N 1
ATOM 618 C CA . PRO A 1 82 ? 19.874 10.076 -4.071 1.00 71.81 82 PRO A CA 1
ATOM 619 C C . PRO A 1 82 ? 19.017 10.882 -3.089 1.00 71.81 82 PRO A C 1
ATOM 621 O O . PRO A 1 82 ? 19.513 11.357 -2.061 1.00 71.81 82 PRO A O 1
ATOM 624 N N . GLN A 1 83 ? 17.741 11.077 -3.413 1.00 78.06 83 GLN A N 1
ATOM 625 C CA . GLN A 1 83 ? 16.727 11.665 -2.548 1.00 78.06 83 GLN A CA 1
ATOM 626 C C . GLN A 1 83 ? 15.411 10.884 -2.666 1.00 78.06 83 GLN A C 1
ATOM 628 O O . GLN A 1 83 ? 14.457 11.374 -3.285 1.00 78.06 83 GLN A O 1
ATOM 633 N N . PRO A 1 84 ? 15.307 9.725 -1.987 1.00 83.50 84 PRO A N 1
ATOM 634 C CA . PRO A 1 84 ? 14.070 8.965 -1.934 1.00 83.50 84 PRO A CA 1
ATOM 635 C C . PRO A 1 84 ? 12.909 9.819 -1.419 1.00 83.50 84 PRO A C 1
ATOM 637 O O . PRO A 1 84 ? 13.016 10.496 -0.391 1.00 83.50 84 PRO A O 1
ATOM 640 N N . LYS A 1 85 ? 11.772 9.772 -2.119 1.00 88.19 85 LYS A N 1
ATOM 641 C CA . LYS A 1 85 ? 10.571 10.543 -1.760 1.00 88.19 85 LYS A CA 1
ATOM 642 C C . LYS A 1 85 ? 9.447 9.622 -1.326 1.00 88.19 85 LYS A C 1
ATOM 644 O O . LYS A 1 85 ? 8.933 8.847 -2.129 1.00 88.19 85 LYS A O 1
ATOM 649 N N . THR A 1 86 ? 9.014 9.751 -0.074 1.00 92.00 86 THR A N 1
ATOM 650 C CA . THR A 1 86 ? 7.882 8.989 0.465 1.00 92.00 86 THR A CA 1
ATOM 651 C C . THR A 1 86 ? 6.591 9.801 0.424 1.00 92.00 86 THR A C 1
ATOM 653 O O . THR A 1 86 ? 6.475 10.852 1.053 1.00 92.00 86 THR A O 1
ATOM 656 N N . PHE A 1 87 ? 5.582 9.271 -0.262 1.00 94.25 87 PHE A N 1
ATOM 657 C CA . PHE A 1 87 ? 4.238 9.834 -0.352 1.00 94.25 87 PHE A CA 1
ATOM 658 C C . PHE A 1 87 ? 3.285 9.056 0.549 1.00 94.25 87 PHE A C 1
ATOM 660 O O . PHE A 1 87 ? 3.283 7.827 0.536 1.00 94.25 87 PHE A O 1
ATOM 667 N N . THR A 1 88 ? 2.452 9.764 1.314 1.00 94.62 88 THR A N 1
ATOM 668 C CA . THR A 1 88 ? 1.425 9.150 2.168 1.00 94.62 88 THR A CA 1
ATOM 669 C C . THR A 1 88 ? 0.043 9.367 1.568 1.00 94.62 88 THR A C 1
ATOM 671 O O . THR A 1 88 ? -0.373 10.498 1.330 1.00 94.62 88 THR A O 1
ATOM 674 N N . MET A 1 89 ? -0.690 8.278 1.366 1.00 94.69 89 MET A N 1
ATOM 675 C CA . MET A 1 89 ? -2.044 8.263 0.821 1.00 94.69 89 MET A CA 1
ATOM 676 C C . MET A 1 89 ? -2.999 7.715 1.878 1.00 94.69 89 MET A C 1
ATOM 678 O O . MET A 1 89 ? -2.688 6.739 2.559 1.00 94.69 89 MET A O 1
ATOM 682 N N . TRP A 1 90 ? -4.178 8.319 2.009 1.00 95.88 90 TRP A N 1
ATOM 683 C CA . TRP A 1 90 ? -5.225 7.848 2.918 1.00 95.88 90 TRP A CA 1
ATOM 684 C C . TRP A 1 90 ? -6.350 7.173 2.142 1.00 95.88 90 TRP A C 1
ATOM 686 O O . TRP A 1 90 ? -6.605 7.500 0.984 1.00 95.88 90 TRP A O 1
ATOM 696 N N . GLN A 1 91 ? -7.046 6.243 2.795 1.00 96.06 91 GLN A N 1
ATOM 697 C CA . GLN A 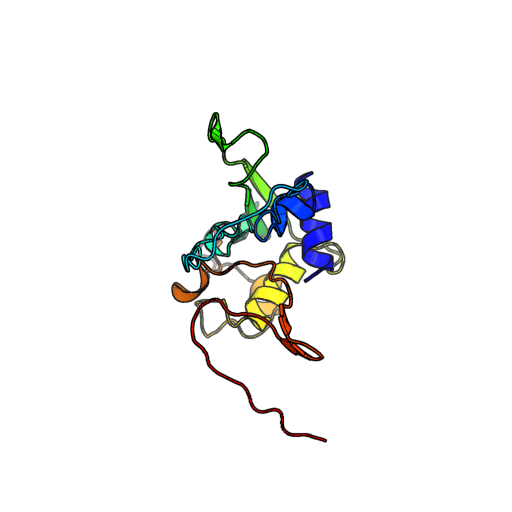1 91 ? -8.179 5.539 2.203 1.00 96.06 91 GLN A CA 1
ATOM 698 C C . GLN A 1 91 ? -9.245 6.522 1.699 1.00 96.06 91 GLN A C 1
ATOM 700 O O . GLN A 1 91 ? -9.754 7.355 2.455 1.00 96.06 91 GLN A O 1
ATOM 705 N N . ASN A 1 92 ? -9.595 6.397 0.419 1.00 95.50 92 ASN A N 1
ATOM 706 C CA . ASN A 1 92 ? -10.680 7.146 -0.201 1.00 95.50 92 ASN A CA 1
ATOM 707 C C . ASN A 1 92 ? -12.018 6.429 0.051 1.00 95.50 92 ASN A C 1
ATOM 709 O O . ASN A 1 92 ? -12.074 5.199 0.078 1.00 95.50 92 ASN A O 1
ATOM 713 N N . LYS A 1 93 ? -13.099 7.199 0.225 1.00 93.00 93 LYS A N 1
ATOM 714 C CA . LYS A 1 93 ? -14.464 6.662 0.342 1.00 93.00 93 LYS A CA 1
ATOM 715 C C . LYS A 1 93 ? -14.918 5.979 -0.949 1.00 93.00 93 LYS A C 1
ATOM 717 O O . LYS A 1 93 ? -15.670 5.014 -0.883 1.00 93.00 93 LYS A O 1
ATOM 722 N N . ASN A 1 94 ? -14.472 6.482 -2.102 1.00 94.38 94 ASN A N 1
ATOM 723 C CA . ASN A 1 94 ? -14.717 5.855 -3.390 1.00 94.38 94 ASN A CA 1
ATOM 724 C C . ASN A 1 94 ? -13.611 4.817 -3.668 1.00 94.38 94 ASN A C 1
ATOM 726 O O . ASN A 1 94 ? -12.459 5.217 -3.862 1.00 94.38 94 ASN A O 1
ATOM 730 N N . PRO A 1 95 ? -13.923 3.506 -3.708 1.00 89.44 95 PRO A N 1
ATOM 731 C CA . PRO A 1 95 ? -12.923 2.466 -3.939 1.00 89.44 95 PRO A CA 1
ATOM 732 C C . PRO A 1 95 ? -12.245 2.586 -5.311 1.00 89.44 95 PRO A C 1
ATOM 734 O O . PRO A 1 95 ? -11.056 2.289 -5.406 1.00 89.44 95 PRO A O 1
ATOM 737 N N . PHE A 1 96 ? -12.939 3.102 -6.334 1.00 91.19 96 PHE A N 1
ATOM 738 C CA . PHE A 1 96 ? -12.375 3.333 -7.671 1.00 91.19 96 PHE A CA 1
ATOM 739 C C . PHE A 1 96 ? -11.278 4.406 -7.679 1.00 91.19 96 PHE A C 1
ATOM 741 O O . PHE A 1 96 ? -10.387 4.369 -8.517 1.00 91.19 96 PHE A O 1
ATOM 748 N N . LEU A 1 97 ? -11.308 5.331 -6.715 1.00 93.56 97 LEU A N 1
ATOM 749 C CA . LEU A 1 97 ? -10.310 6.392 -6.542 1.00 93.56 97 LEU A CA 1
ATOM 750 C C . LEU A 1 97 ? -9.392 6.131 -5.338 1.00 93.56 97 LEU A C 1
ATOM 752 O O . LEU A 1 97 ? -8.780 7.058 -4.808 1.00 93.56 97 LEU A O 1
ATOM 756 N N . CYS A 1 98 ? -9.345 4.890 -4.846 1.00 95.81 98 CYS A N 1
ATOM 757 C CA . CYS A 1 98 ? -8.588 4.514 -3.659 1.00 95.81 98 CYS A CA 1
ATOM 758 C C . CYS A 1 98 ? -7.356 3.685 -4.057 1.00 95.81 98 CYS A C 1
ATOM 760 O O . CYS A 1 98 ? -7.499 2.479 -4.298 1.00 95.81 98 CYS A O 1
ATOM 762 N N . PRO A 1 99 ? -6.142 4.275 -4.062 1.00 95.88 99 PRO A N 1
ATOM 763 C CA . PRO A 1 99 ? -4.911 3.540 -4.357 1.00 95.88 99 PRO A CA 1
ATOM 764 C C . PRO A 1 99 ? -4.719 2.344 -3.419 1.00 95.88 99 PRO A C 1
ATOM 766 O O . PRO A 1 99 ? -4.279 1.280 -3.839 1.00 95.88 99 PRO A O 1
ATOM 769 N N . ILE A 1 100 ? -5.127 2.487 -2.153 1.00 97.25 100 ILE A N 1
ATOM 770 C CA . ILE A 1 100 ? -5.014 1.425 -1.147 1.00 97.25 100 ILE A CA 1
ATOM 771 C C . ILE A 1 100 ? -5.912 0.232 -1.491 1.00 97.25 100 ILE A C 1
ATOM 773 O O . ILE A 1 100 ? -5.474 -0.906 -1.374 1.00 97.25 100 ILE A O 1
ATOM 777 N N . ALA A 1 101 ? -7.148 0.468 -1.948 1.00 97.12 101 ALA A N 1
ATOM 778 C CA . ALA A 1 101 ? -8.051 -0.616 -2.346 1.00 97.12 101 ALA A CA 1
ATOM 779 C C . ALA A 1 101 ? -7.486 -1.412 -3.525 1.00 97.12 101 ALA A C 1
ATOM 781 O O . ALA A 1 101 ? -7.517 -2.641 -3.520 1.00 97.12 101 ALA A O 1
ATOM 782 N N . HIS A 1 102 ? -6.897 -0.709 -4.490 1.00 96.81 102 HIS A N 1
ATOM 783 C CA . HIS A 1 102 ? -6.253 -1.325 -5.641 1.00 96.81 102 HIS A CA 1
ATOM 784 C C . HIS A 1 102 ? -4.987 -2.091 -5.242 1.00 96.81 102 HIS A C 1
ATOM 786 O O . HIS A 1 102 ? -4.787 -3.212 -5.701 1.00 96.81 102 HIS A O 1
ATOM 792 N N . MET A 1 103 ? -4.169 -1.536 -4.345 1.00 97.19 103 MET A N 1
ATOM 793 C CA . MET A 1 103 ? -2.975 -2.208 -3.834 1.00 97.19 103 MET A CA 1
ATOM 794 C C . MET A 1 103 ? -3.325 -3.472 -3.037 1.00 97.19 103 MET A C 1
ATOM 796 O O . MET A 1 103 ? -2.658 -4.493 -3.174 1.00 97.19 103 MET A O 1
ATOM 800 N N . VAL A 1 104 ? -4.398 -3.440 -2.239 1.00 97.44 104 VAL A N 1
ATOM 801 C CA . VAL A 1 104 ? -4.910 -4.625 -1.532 1.00 97.44 104 VAL A CA 1
ATOM 802 C C . VAL A 1 104 ? -5.368 -5.695 -2.518 1.00 97.44 104 VAL A C 1
ATOM 804 O O . VAL A 1 104 ? -5.017 -6.858 -2.342 1.00 97.44 104 VAL A O 1
ATOM 807 N N . ALA A 1 105 ? -6.099 -5.316 -3.569 1.00 96.31 105 ALA A N 1
ATOM 808 C CA . ALA A 1 105 ? -6.525 -6.254 -4.604 1.00 96.31 105 ALA A CA 1
ATOM 809 C C . ALA A 1 105 ? -5.327 -6.904 -5.318 1.00 96.31 105 ALA A C 1
ATOM 811 O O . ALA A 1 105 ? -5.302 -8.123 -5.466 1.00 96.31 105 ALA A O 1
ATOM 812 N N . VAL A 1 106 ? -4.308 -6.118 -5.692 1.00 95.38 106 VAL A N 1
ATOM 813 C CA . VAL A 1 106 ? -3.063 -6.634 -6.292 1.00 95.38 106 VAL A CA 1
ATOM 814 C C . VAL A 1 106 ? -2.328 -7.564 -5.326 1.00 95.38 106 VAL A C 1
ATOM 816 O O . VAL A 1 106 ? -1.957 -8.671 -5.705 1.00 95.38 106 VAL A O 1
ATOM 819 N N . GLY A 1 107 ? -2.174 -7.163 -4.063 1.00 96.06 107 GLY A N 1
ATOM 820 C CA . GLY A 1 107 ? -1.502 -7.976 -3.053 1.00 96.06 107 GLY A CA 1
ATOM 821 C C . GLY A 1 107 ? -2.215 -9.301 -2.769 1.00 96.06 107 GLY A C 1
ATOM 822 O O . GLY A 1 107 ? -1.551 -10.309 -2.558 1.00 96.06 107 GLY A O 1
ATOM 823 N N . LEU A 1 108 ? -3.552 -9.329 -2.793 1.00 96.50 108 LEU A N 1
ATOM 824 C CA . LEU A 1 108 ? -4.328 -10.569 -2.679 1.00 96.50 108 LEU A CA 1
ATOM 825 C C . LEU A 1 108 ? -4.177 -11.441 -3.928 1.00 96.50 108 LEU A C 1
ATOM 827 O O . LEU A 1 108 ? -3.926 -12.635 -3.802 1.00 96.50 108 LEU A O 1
ATOM 831 N N . HIS A 1 109 ? -4.270 -10.843 -5.119 1.00 94.62 109 HIS A N 1
ATOM 832 C CA . HIS A 1 109 ? -4.085 -11.545 -6.391 1.00 94.62 109 HIS A CA 1
ATOM 833 C C . HIS A 1 109 ? -2.694 -12.192 -6.497 1.00 94.62 109 HIS A C 1
ATOM 835 O O . HIS A 1 109 ? -2.570 -13.299 -7.005 1.00 94.62 109 HIS A O 1
ATOM 841 N N . HIS A 1 110 ? -1.649 -11.531 -5.986 1.00 94.00 110 HIS A N 1
ATOM 842 C CA . HIS A 1 110 ? -0.269 -12.039 -6.017 1.00 94.00 110 HIS A CA 1
ATOM 843 C C . HIS A 1 110 ? 0.081 -12.909 -4.800 1.00 94.00 110 HIS A C 1
ATOM 845 O O . HIS A 1 110 ? 1.248 -13.269 -4.637 1.00 94.00 110 HIS A O 1
ATOM 851 N N . ASP A 1 111 ? -0.885 -13.201 -3.920 1.00 95.62 111 ASP A N 1
ATOM 852 C CA . ASP A 1 111 ? -0.666 -13.903 -2.650 1.00 95.62 111 ASP A CA 1
ATOM 853 C C . ASP A 1 111 ? 0.524 -13.308 -1.861 1.00 95.62 111 ASP A C 1
ATOM 855 O O . ASP A 1 111 ? 1.444 -13.996 -1.404 1.00 95.62 111 ASP A O 1
ATOM 859 N N . ALA A 1 112 ? 0.544 -11.976 -1.756 1.00 97.19 112 ALA A N 1
ATOM 860 C CA . ALA A 1 112 ? 1.697 -11.223 -1.287 1.00 97.19 112 ALA A CA 1
ATOM 861 C C . ALA A 1 112 ? 1.686 -10.901 0.208 1.00 97.19 112 ALA A C 1
ATOM 863 O O . ALA A 1 1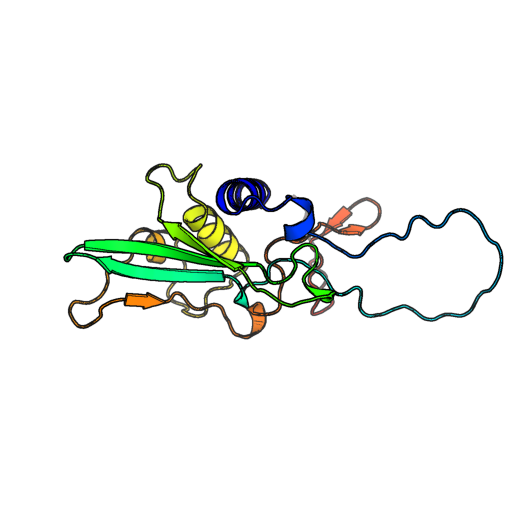12 ? 2.722 -10.533 0.760 1.00 97.19 112 ALA A O 1
ATOM 864 N N . PHE A 1 113 ? 0.554 -11.046 0.895 1.00 98.25 113 PHE A N 1
ATOM 865 C CA . PHE A 1 113 ? 0.459 -10.763 2.327 1.00 98.25 113 PHE A CA 1
ATOM 866 C C . PHE A 1 113 ? 1.072 -11.883 3.176 1.00 98.25 113 PHE A C 1
ATOM 868 O O . PHE A 1 113 ? 0.810 -13.063 2.970 1.00 98.25 113 PHE A O 1
ATOM 875 N N . ALA A 1 114 ? 1.875 -11.519 4.179 1.00 97.75 114 ALA A N 1
ATOM 876 C CA . ALA A 1 114 ? 2.538 -12.489 5.056 1.00 97.75 114 ALA A CA 1
ATOM 877 C C . ALA A 1 114 ? 1.578 -13.194 6.023 1.00 97.75 114 ALA A C 1
ATOM 879 O O . ALA A 1 114 ? 1.816 -14.332 6.422 1.00 97.75 114 ALA A O 1
ATOM 880 N N . ALA A 1 115 ? 0.513 -12.511 6.444 1.00 95.62 115 ALA A N 1
ATOM 881 C CA . ALA A 1 115 ? -0.464 -13.083 7.358 1.00 95.62 115 ALA A CA 1
ATOM 882 C C . ALA A 1 115 ? -1.444 -13.975 6.588 1.00 95.62 115 ALA A C 1
ATOM 884 O O . ALA A 1 115 ? -2.242 -13.483 5.796 1.00 95.62 115 ALA A O 1
ATOM 885 N N . THR A 1 116 ? -1.441 -15.274 6.887 1.00 92.56 116 THR A N 1
ATOM 886 C CA . THR A 1 116 ? -2.315 -16.282 6.255 1.00 92.56 116 THR A CA 1
ATOM 887 C C . THR A 1 116 ? -3.812 -16.058 6.498 1.00 92.56 116 THR A C 1
ATOM 889 O O . THR A 1 116 ? -4.648 -16.643 5.805 1.00 92.56 116 THR A O 1
ATOM 892 N N . SER A 1 117 ? -4.155 -15.216 7.477 1.00 92.44 117 SER A N 1
ATOM 893 C CA . SER A 1 117 ? -5.520 -14.781 7.777 1.00 92.44 117 SER A CA 1
ATOM 894 C C . SER A 1 117 ? -6.051 -13.708 6.820 1.00 92.44 117 SER A C 1
ATOM 896 O O . SER A 1 117 ? -7.258 -13.480 6.786 1.00 92.44 117 SER A O 1
ATOM 898 N N . ILE A 1 118 ? -5.190 -13.049 6.040 1.00 95.12 118 ILE A N 1
ATOM 899 C CA . ILE A 1 118 ? -5.594 -12.045 5.052 1.00 95.12 118 ILE A CA 1
ATOM 900 C C . ILE A 1 118 ? -5.940 -12.770 3.751 1.00 95.12 118 ILE A C 1
ATOM 902 O O . ILE A 1 118 ? -5.068 -13.061 2.940 1.00 95.12 118 ILE A O 1
ATOM 906 N N . ARG A 1 119 ? -7.225 -13.082 3.578 1.00 93.00 119 ARG A N 1
ATOM 907 C CA . ARG A 1 119 ? -7.763 -13.736 2.368 1.00 93.00 119 ARG A CA 1
ATOM 908 C C . ARG A 1 119 ? -8.844 -12.926 1.665 1.00 93.00 119 ARG A C 1
ATOM 910 O O . ARG A 1 119 ? -9.236 -13.258 0.556 1.00 93.00 119 ARG A O 1
ATOM 917 N N . ASP A 1 120 ? -9.317 -11.879 2.325 1.00 94.75 120 ASP A N 1
ATOM 918 C CA . ASP A 1 120 ? -10.407 -11.034 1.866 1.00 94.75 120 ASP A CA 1
ATOM 919 C C . ASP A 1 120 ? -9.997 -9.559 2.010 1.00 94.75 120 ASP A C 1
ATOM 921 O O . ASP A 1 120 ? -9.336 -9.204 2.999 1.00 94.75 120 ASP A O 1
ATOM 925 N N . PRO A 1 121 ? -10.348 -8.683 1.052 1.00 95.62 121 PRO A N 1
ATOM 926 C CA . PRO A 1 121 ? -9.987 -7.271 1.109 1.00 95.62 121 PRO A CA 1
ATOM 927 C C . PRO A 1 121 ? -10.532 -6.552 2.350 1.00 95.62 121 PRO A C 1
ATOM 929 O O . PRO A 1 121 ? -9.878 -5.630 2.847 1.00 95.62 121 PRO A O 1
ATOM 932 N N . GLU A 1 122 ? -11.677 -6.957 2.908 1.00 95.44 122 GLU A N 1
ATOM 933 C CA . GLU A 1 122 ? -12.240 -6.340 4.112 1.00 95.44 122 GLU A CA 1
ATOM 934 C C . GLU A 1 122 ? -11.337 -6.505 5.336 1.00 95.44 122 GLU A C 1
ATOM 936 O O . GLU A 1 122 ? -11.312 -5.610 6.189 1.00 95.44 122 GLU A O 1
ATOM 941 N N . ALA A 1 123 ? -10.529 -7.572 5.394 1.00 95.81 123 ALA A N 1
ATOM 942 C CA . ALA A 1 123 ? -9.564 -7.794 6.472 1.00 95.81 123 ALA A CA 1
ATOM 943 C C . ALA A 1 123 ? -8.571 -6.626 6.620 1.00 95.81 123 ALA A C 1
ATOM 945 O O . ALA A 1 123 ? -8.068 -6.371 7.717 1.00 95.81 123 ALA A O 1
ATOM 946 N N . ILE A 1 124 ? -8.320 -5.894 5.529 1.00 97.00 124 ILE A N 1
ATOM 947 C CA . ILE A 1 124 ? -7.469 -4.703 5.498 1.00 97.00 124 ILE A CA 1
ATOM 948 C C . ILE A 1 124 ? -8.320 -3.432 5.440 1.00 97.00 124 ILE A C 1
ATOM 950 O O . ILE A 1 124 ? -8.151 -2.533 6.265 1.00 97.00 124 ILE A O 1
ATOM 954 N N . LEU A 1 125 ? -9.262 -3.353 4.493 1.00 96.12 125 LEU A N 1
ATOM 955 C CA . LEU A 1 125 ? -10.035 -2.137 4.214 1.00 96.12 125 LEU A CA 1
ATOM 956 C C . LEU A 1 125 ? -10.951 -1.710 5.364 1.00 96.12 125 LEU A C 1
ATOM 958 O O . LEU A 1 125 ? -11.287 -0.530 5.463 1.00 96.12 125 LEU A O 1
ATOM 962 N N . ARG A 1 126 ? -11.345 -2.649 6.229 1.00 95.25 126 ARG A N 1
ATOM 963 C CA . ARG A 1 126 ? -12.177 -2.413 7.419 1.00 95.25 126 ARG A CA 1
ATOM 964 C C . ARG A 1 126 ? -11.483 -2.847 8.709 1.00 95.25 126 ARG A C 1
ATOM 966 O O . ARG A 1 126 ? -12.149 -3.078 9.722 1.00 95.25 126 ARG A O 1
ATOM 973 N N . ALA A 1 127 ? -10.155 -2.960 8.684 1.00 94.00 127 ALA A N 1
ATOM 974 C CA . ALA A 1 127 ? -9.383 -3.441 9.817 1.00 94.00 127 ALA A CA 1
ATOM 975 C C . ALA A 1 127 ? -9.702 -2.662 11.098 1.00 94.00 127 ALA A C 1
ATOM 977 O O . ALA A 1 127 ? -9.741 -1.430 11.121 1.00 94.00 127 ALA A O 1
ATOM 978 N N . ARG A 1 128 ? -9.894 -3.396 12.195 1.00 93.38 128 ARG A N 1
ATOM 979 C CA . ARG A 1 128 ? -10.069 -2.823 13.530 1.00 93.38 128 ARG A CA 1
ATOM 980 C C . ARG A 1 128 ? -8.791 -3.016 14.320 1.00 93.38 128 ARG A C 1
ATOM 982 O O . ARG A 1 128 ? -8.322 -4.136 14.495 1.00 93.38 128 ARG A O 1
ATOM 989 N N . ILE A 1 129 ? -8.240 -1.920 14.825 1.00 94.06 129 ILE A N 1
ATOM 990 C CA . ILE A 1 129 ? -7.025 -1.969 15.634 1.00 94.06 129 ILE A CA 1
ATOM 991 C C . ILE A 1 129 ? -7.400 -2.381 17.068 1.00 94.06 129 ILE A C 1
ATOM 993 O O . ILE A 1 129 ? -8.172 -1.656 17.707 1.00 94.06 129 ILE A O 1
ATOM 997 N N . PRO A 1 130 ? -6.844 -3.485 17.612 1.00 91.50 130 PRO A N 1
ATOM 998 C CA . PRO A 1 130 ? -7.094 -3.915 18.987 1.00 91.50 130 PRO A CA 1
ATOM 999 C C . PRO A 1 130 ? -6.892 -2.784 19.998 1.00 91.50 130 PRO A C 1
ATOM 1001 O O . PRO A 1 130 ? -6.025 -1.932 19.807 1.00 91.50 130 PRO A O 1
ATOM 1004 N N . THR A 1 131 ? -7.649 -2.770 21.100 1.00 88.81 131 THR A N 1
ATOM 1005 C CA . THR A 1 131 ? -7.634 -1.675 22.094 1.00 88.81 131 THR A CA 1
ATOM 1006 C C . THR A 1 131 ? -6.222 -1.309 22.554 1.00 88.81 131 THR A C 1
ATOM 1008 O O . THR A 1 131 ? -5.882 -0.131 22.572 1.00 88.81 131 THR A O 1
ATOM 1011 N N . ARG A 1 132 ? -5.375 -2.315 22.803 1.00 91.25 132 ARG A N 1
ATOM 1012 C CA . ARG A 1 132 ? -3.992 -2.155 23.289 1.00 91.25 132 ARG A CA 1
ATOM 1013 C C . ARG A 1 132 ? -2.972 -1.722 22.224 1.00 91.25 132 ARG A C 1
ATOM 1015 O O . ARG A 1 132 ? -1.823 -1.482 22.567 1.00 91.25 132 ARG A O 1
ATOM 1022 N N . LYS A 1 133 ? -3.352 -1.662 20.944 1.00 93.06 133 LYS A N 1
ATOM 1023 C CA . LYS A 1 133 ? -2.468 -1.263 19.838 1.00 93.06 133 LYS A CA 1
ATOM 1024 C C . LYS A 1 133 ? -2.851 0.114 19.300 1.00 93.06 133 LYS A C 1
ATOM 1026 O O . LYS A 1 133 ? -4.024 0.493 19.311 1.00 93.06 133 LYS A O 1
ATOM 1031 N N . THR A 1 134 ? -1.859 0.838 18.793 1.00 93.19 134 THR A N 1
ATOM 1032 C CA . THR A 1 134 ? -2.024 2.136 18.118 1.00 93.19 134 THR A CA 1
ATOM 1033 C C . THR A 1 134 ? -2.051 1.996 16.598 1.00 93.19 134 THR A C 1
ATOM 1035 O O . THR A 1 134 ? -2.686 2.809 15.932 1.00 93.19 134 THR A O 1
ATOM 1038 N N . CYS A 1 135 ? -1.440 0.944 16.044 1.00 96.56 135 CYS A N 1
ATOM 1039 C CA . CYS A 1 135 ? -1.443 0.653 14.614 1.00 96.56 135 CYS A CA 1
ATOM 1040 C C . CYS A 1 135 ? -1.345 -0.852 14.300 1.00 96.56 135 CYS A C 1
ATOM 1042 O O . CYS A 1 135 ? -1.042 -1.679 15.167 1.00 96.56 135 CYS A O 1
ATOM 1044 N N . ILE A 1 136 ? -1.616 -1.198 13.042 1.00 96.81 136 ILE A N 1
ATOM 1045 C CA . ILE A 1 136 ? -1.366 -2.499 12.417 1.00 96.81 136 ILE A CA 1
ATOM 1046 C C . ILE A 1 136 ? -0.661 -2.231 11.089 1.00 96.81 136 ILE A C 1
ATOM 1048 O O . ILE A 1 136 ? -1.195 -1.505 10.255 1.00 96.81 136 ILE A O 1
ATOM 1052 N N . ILE A 1 137 ? 0.507 -2.836 10.885 1.00 97.69 137 ILE A N 1
ATOM 1053 C CA . ILE A 1 137 ? 1.200 -2.843 9.592 1.00 97.69 137 ILE A CA 1
ATOM 1054 C C . ILE A 1 137 ? 0.857 -4.153 8.884 1.00 97.69 137 ILE A C 1
ATOM 1056 O O . ILE A 1 137 ? 1.058 -5.231 9.454 1.00 97.69 137 ILE A O 1
ATOM 1060 N N . PHE A 1 138 ? 0.362 -4.065 7.653 1.00 98.00 138 PHE A N 1
ATOM 1061 C CA . PHE A 1 138 ? 0.090 -5.229 6.815 1.00 98.00 138 PHE A CA 1
ATOM 1062 C C . PHE A 1 138 ? 1.363 -5.575 6.054 1.00 98.00 138 PHE A C 1
ATOM 1064 O O . PHE A 1 138 ? 1.762 -4.869 5.133 1.00 98.00 138 PHE A O 1
ATOM 1071 N N . ARG A 1 139 ? 2.048 -6.624 6.510 1.00 98.06 139 ARG A N 1
ATOM 1072 C CA . ARG A 1 139 ? 3.360 -7.006 5.984 1.00 98.06 139 ARG A CA 1
ATOM 1073 C C . ARG A 1 139 ? 3.233 -7.846 4.722 1.00 98.06 139 ARG A C 1
ATOM 1075 O O . ARG A 1 139 ? 2.404 -8.756 4.668 1.00 98.06 139 ARG A O 1
ATOM 1082 N N . TRP A 1 140 ? 4.128 -7.597 3.776 1.00 98.25 140 TRP A N 1
ATOM 1083 C CA . TRP A 1 140 ? 4.370 -8.475 2.638 1.00 98.25 140 TRP A CA 1
ATOM 1084 C C . TRP A 1 140 ? 5.158 -9.718 3.056 1.00 98.25 140 TRP A C 1
ATOM 1086 O O . TRP A 1 140 ? 5.903 -9.694 4.043 1.00 98.25 140 TRP A O 1
ATOM 1096 N N . LYS A 1 141 ? 5.005 -10.814 2.311 1.00 98.12 141 LYS A N 1
ATOM 1097 C CA . LYS A 1 141 ? 5.879 -11.987 2.409 1.00 98.12 141 LYS A CA 1
ATOM 1098 C C . LYS A 1 141 ? 7.306 -11.582 2.061 1.00 98.12 141 LYS A C 1
ATOM 1100 O O . LYS A 1 141 ? 7.519 -10.783 1.154 1.00 98.12 141 LYS A O 1
ATOM 1105 N N . LYS A 1 142 ? 8.289 -12.182 2.739 1.00 97.44 142 LYS A N 1
ATOM 1106 C CA . LYS A 1 142 ? 9.711 -11.918 2.465 1.00 97.44 142 LYS A CA 1
ATOM 1107 C C . LYS A 1 142 ? 10.080 -12.208 1.008 1.00 97.44 142 LYS A C 1
ATOM 1109 O O . LYS A 1 142 ? 10.783 -11.406 0.413 1.00 97.44 142 LYS A O 1
ATOM 1114 N N . SER A 1 143 ? 9.535 -13.285 0.440 1.00 95.75 143 SER A N 1
ATOM 1115 C CA . SER A 1 143 ? 9.735 -13.659 -0.966 1.00 95.75 143 SER A CA 1
ATOM 1116 C C . SER A 1 143 ? 9.179 -12.643 -1.965 1.00 95.75 143 SER A C 1
ATOM 1118 O O . SER A 1 143 ? 9.575 -12.659 -3.114 1.00 95.75 143 SER A O 1
ATOM 1120 N N . LYS A 1 144 ? 8.276 -11.746 -1.551 1.00 94.25 144 LYS A N 1
ATOM 1121 C CA . LYS A 1 144 ? 7.666 -10.754 -2.445 1.00 94.25 144 LYS A CA 1
ATOM 1122 C C . LYS A 1 144 ? 8.361 -9.405 -2.441 1.00 94.25 144 LYS A C 1
ATOM 1124 O O . LYS A 1 144 ? 8.079 -8.601 -3.316 1.00 94.25 144 LYS A O 1
ATOM 1129 N N . LEU A 1 145 ? 9.236 -9.134 -1.471 1.00 93.38 145 LEU A N 1
ATOM 1130 C CA . LEU A 1 145 ? 9.776 -7.791 -1.232 1.00 93.38 145 LEU A CA 1
ATOM 1131 C C . LEU A 1 145 ? 10.487 -7.197 -2.452 1.00 93.38 145 LEU A C 1
ATOM 1133 O O . LEU A 1 145 ? 10.316 -6.007 -2.707 1.00 93.38 145 LEU A O 1
ATOM 1137 N N . LYS A 1 146 ? 11.222 -8.033 -3.195 1.00 90.81 146 LYS A N 1
ATOM 1138 C CA . LYS A 1 146 ? 11.983 -7.650 -4.390 1.00 90.81 146 LYS A CA 1
ATOM 1139 C C . LYS A 1 146 ? 11.211 -7.808 -5.700 1.00 90.81 146 LYS A C 1
ATOM 1141 O O . LYS A 1 146 ? 11.732 -7.470 -6.751 1.00 90.81 146 LYS A O 1
ATOM 1146 N N . GLU A 1 147 ? 9.972 -8.295 -5.655 1.00 90.12 147 GLU A N 1
ATOM 1147 C CA . GLU A 1 147 ? 9.171 -8.416 -6.868 1.00 90.12 147 GLU A CA 1
ATOM 1148 C C . GLU A 1 147 ? 8.541 -7.056 -7.239 1.00 90.12 147 GLU A C 1
ATOM 1150 O O . GLU A 1 147 ? 7.993 -6.372 -6.361 1.00 90.12 147 GLU A O 1
ATOM 1155 N N . PRO A 1 148 ? 8.524 -6.678 -8.530 1.00 90.00 148 PRO A N 1
ATOM 1156 C CA . PRO A 1 148 ? 7.836 -5.476 -8.981 1.00 90.00 148 PRO A CA 1
ATOM 1157 C C . PRO A 1 148 ? 6.315 -5.610 -8.829 1.00 90.00 148 PRO A C 1
ATOM 1159 O O . PRO A 1 148 ? 5.721 -6.681 -9.042 1.00 90.00 148 PRO A O 1
ATOM 1162 N N . ILE A 1 149 ? 5.680 -4.498 -8.447 1.00 89.94 149 ILE A N 1
ATOM 1163 C CA . ILE A 1 149 ? 4.222 -4.362 -8.333 1.00 89.94 149 ILE A CA 1
ATOM 1164 C C . ILE A 1 149 ? 3.597 -4.228 -9.721 1.00 89.94 149 ILE A C 1
ATOM 1166 O O . ILE A 1 149 ? 2.577 -4.861 -9.999 1.00 89.94 149 ILE A O 1
ATOM 1170 N N . PHE A 1 150 ? 4.202 -3.409 -10.582 1.00 86.50 150 PHE A N 1
ATOM 1171 C CA . PHE A 1 150 ? 3.788 -3.234 -11.967 1.00 86.50 150 PHE A CA 1
ATOM 1172 C C . PHE A 1 150 ? 4.643 -4.150 -12.836 1.00 86.50 150 PHE A C 1
ATOM 1174 O O . PHE A 1 150 ? 5.840 -3.942 -12.962 1.00 86.50 150 PHE A O 1
ATOM 1181 N N . ARG A 1 151 ? 4.034 -5.205 -13.381 1.00 77.31 151 ARG A N 1
ATOM 1182 C CA . ARG A 1 151 ? 4.696 -6.121 -14.317 1.00 77.31 151 ARG A CA 1
ATOM 1183 C C . ARG A 1 151 ? 4.165 -5.885 -15.711 1.00 77.31 151 ARG A C 1
ATOM 1185 O O . ARG A 1 151 ? 2.947 -5.773 -15.887 1.00 77.31 151 ARG A O 1
ATOM 1192 N N . GLU A 1 152 ? 5.067 -5.851 -16.675 1.00 65.38 152 GLU A N 1
ATOM 1193 C CA . GLU A 1 152 ? 4.699 -5.968 -18.074 1.00 65.38 152 GLU A CA 1
ATOM 1194 C C . GLU A 1 152 ? 4.341 -7.426 -18.402 1.00 65.38 152 GLU A C 1
ATOM 1196 O O . GLU A 1 152 ? 4.798 -8.375 -17.758 1.00 65.38 152 GLU A O 1
ATOM 1201 N N . LEU A 1 153 ? 3.443 -7.607 -19.367 1.00 53.72 153 LEU A N 1
ATOM 1202 C CA . LEU A 1 153 ? 3.177 -8.918 -19.948 1.00 53.72 153 LEU A CA 1
ATOM 1203 C C . LEU A 1 153 ? 4.269 -9.161 -20.985 1.00 53.72 153 LEU A C 1
ATOM 1205 O O . LEU A 1 153 ? 4.352 -8.381 -21.934 1.00 53.72 153 LEU A O 1
ATOM 1209 N N . ALA A 1 154 ? 5.055 -10.234 -20.867 1.00 50.84 154 ALA A N 1
ATOM 1210 C CA . ALA A 1 154 ? 5.881 -10.604 -22.008 1.00 50.84 154 ALA A CA 1
ATOM 1211 C C . ALA A 1 154 ? 4.964 -11.005 -23.153 1.00 50.84 154 ALA A C 1
ATOM 1213 O O . ALA A 1 154 ? 4.051 -11.827 -23.004 1.00 50.84 154 ALA A O 1
ATOM 1214 N N . ARG A 1 155 ? 5.237 -10.426 -24.316 1.00 42.78 155 ARG A N 1
ATOM 1215 C CA . ARG A 1 155 ? 4.779 -10.977 -25.580 1.00 42.78 155 ARG A CA 1
ATOM 1216 C C . ARG A 1 155 ? 5.748 -12.087 -25.954 1.00 42.78 155 ARG A C 1
ATOM 1218 O O . ARG A 1 155 ? 6.761 -11.835 -26.588 1.00 42.78 155 ARG A O 1
ATOM 1225 N N . VAL A 1 156 ? 5.431 -13.313 -25.560 1.00 43.94 156 VAL A N 1
ATOM 1226 C CA . VAL A 1 156 ? 5.951 -14.474 -26.284 1.00 43.94 156 VAL A CA 1
ATOM 1227 C C . VAL A 1 156 ? 5.078 -14.597 -27.534 1.00 43.94 156 VAL A C 1
ATOM 1229 O O . VAL A 1 156 ? 3.867 -14.402 -27.431 1.00 43.94 156 VAL A O 1
ATOM 1232 N N . GLU A 1 157 ? 5.661 -14.806 -28.718 1.00 42.41 157 GLU A N 1
ATOM 1233 C CA . GLU A 1 157 ? 4.942 -14.824 -30.005 1.00 42.41 157 GLU A CA 1
ATOM 1234 C C . GLU A 1 157 ? 3.567 -15.516 -29.899 1.00 42.41 157 GLU A C 1
ATOM 1236 O O . GLU A 1 157 ? 3.454 -16.719 -29.670 1.00 42.41 157 GLU A O 1
ATOM 1241 N N . GLY A 1 158 ? 2.496 -14.722 -30.011 1.00 50.41 158 GLY A N 1
ATOM 1242 C CA . GLY A 1 158 ? 1.108 -15.195 -29.996 1.00 50.41 158 GLY A CA 1
ATOM 1243 C C . GLY A 1 158 ? 0.468 -15.481 -28.627 1.00 50.41 158 GLY A C 1
ATOM 1244 O O . GLY A 1 158 ? -0.728 -15.770 -28.601 1.00 50.41 158 GLY A O 1
ATOM 1245 N N . GLN A 1 159 ? 1.179 -15.378 -27.497 1.00 39.75 159 GLN A N 1
ATOM 1246 C CA . GLN A 1 159 ? 0.620 -15.619 -26.158 1.00 39.75 159 GLN A CA 1
ATOM 1247 C C . GLN A 1 159 ? 1.157 -14.628 -25.113 1.00 39.75 159 GLN A C 1
ATOM 1249 O O . GLN A 1 159 ? 2.353 -14.544 -24.853 1.00 39.75 159 GLN A O 1
ATOM 1254 N N . ALA A 1 160 ? 0.249 -13.880 -24.479 1.00 39.28 160 ALA A N 1
ATOM 1255 C CA . ALA A 1 160 ? 0.591 -13.005 -23.361 1.00 39.28 160 ALA A CA 1
ATOM 1256 C C . ALA A 1 160 ? 0.709 -13.829 -22.071 1.00 39.28 160 ALA A C 1
ATOM 1258 O O . ALA A 1 160 ? -0.285 -14.380 -21.593 1.00 39.28 160 ALA A O 1
ATOM 1259 N N . SER A 1 161 ? 1.904 -13.885 -21.490 1.00 44.34 161 SER A N 1
ATOM 1260 C CA . SER A 1 161 ? 2.161 -14.522 -20.196 1.00 44.34 161 SER A CA 1
ATOM 1261 C C . SER A 1 161 ? 2.824 -13.532 -19.232 1.00 44.34 161 SER A C 1
ATOM 1263 O O . SER A 1 161 ? 3.620 -12.675 -19.614 1.00 44.34 161 SER A O 1
ATOM 1265 N N . LEU A 1 162 ? 2.434 -13.602 -17.954 1.00 43.81 162 LEU A N 1
ATOM 1266 C CA . LEU A 1 162 ? 3.054 -12.812 -16.889 1.00 43.81 162 LEU A CA 1
ATOM 1267 C C . LEU A 1 162 ? 4.454 -13.371 -16.633 1.00 43.81 162 LEU A C 1
ATOM 1269 O O . LEU A 1 162 ? 4.578 -14.515 -16.193 1.00 43.81 162 LEU A O 1
ATOM 1273 N N . VAL A 1 163 ? 5.495 -12.578 -16.883 1.00 44.88 163 VAL A N 1
ATOM 1274 C CA . VAL A 1 163 ? 6.861 -12.980 -16.534 1.00 44.88 163 VAL A CA 1
ATOM 1275 C C . VAL A 1 163 ? 7.035 -12.817 -15.033 1.00 44.88 163 VAL A C 1
ATOM 1277 O O . VAL A 1 163 ? 6.932 -11.718 -14.486 1.00 44.88 163 VAL A O 1
ATOM 1280 N N . ASN A 1 164 ? 7.283 -13.930 -14.353 1.00 38.47 164 ASN A N 1
ATOM 1281 C CA . ASN A 1 164 ? 7.881 -13.911 -13.030 1.00 38.47 164 ASN A CA 1
ATOM 1282 C C . ASN A 1 164 ? 9.384 -14.105 -13.226 1.00 38.47 164 ASN A C 1
ATOM 1284 O O . ASN A 1 164 ? 9.793 -15.135 -13.750 1.00 38.47 164 ASN A O 1
ATOM 1288 N N . CYS A 1 165 ? 10.197 -13.143 -12.783 1.00 37.72 165 CYS A N 1
ATOM 1289 C CA . CYS A 1 165 ? 11.662 -13.237 -12.836 1.00 37.72 165 CYS A CA 1
ATOM 1290 C C . CYS A 1 165 ? 12.254 -14.303 -11.898 1.00 37.72 165 CYS A C 1
ATOM 1292 O O . CYS A 1 165 ? 13.466 -14.448 -11.826 1.00 37.72 165 CYS A O 1
ATOM 1294 N N . GLU A 1 166 ? 11.433 -15.086 -11.198 1.00 37.19 166 GLU A N 1
ATOM 1295 C CA . GLU A 1 166 ? 11.906 -16.210 -10.400 1.00 37.19 166 GLU A CA 1
ATOM 1296 C C . GLU A 1 166 ? 11.083 -17.456 -10.733 1.00 37.19 166 GLU A C 1
ATOM 1298 O O . GLU A 1 166 ? 9.869 -17.498 -10.527 1.00 37.19 166 GLU A O 1
ATOM 1303 N N . SER A 1 167 ? 11.790 -18.484 -11.207 1.00 33.38 167 SER A N 1
ATOM 1304 C CA . SER A 1 167 ? 11.363 -19.859 -11.501 1.00 33.38 167 SER A CA 1
ATOM 1305 C C . SER A 1 167 ? 10.549 -20.094 -12.785 1.00 33.38 167 SER A C 1
ATOM 1307 O O . SER A 1 167 ? 9.378 -19.742 -12.906 1.00 33.38 167 SER A O 1
ATOM 1309 N N . GLY A 1 168 ? 11.188 -20.801 -13.727 1.00 31.05 168 GLY A N 1
ATOM 1310 C CA . GLY A 1 168 ? 10.585 -21.382 -14.926 1.00 31.05 168 GLY A CA 1
ATOM 1311 C C . GLY A 1 168 ? 9.559 -22.468 -14.603 1.00 31.05 168 GLY A C 1
ATOM 1312 O O . GLY A 1 168 ? 9.821 -23.657 -14.769 1.00 31.05 168 GLY A O 1
ATOM 1313 N N . VAL A 1 169 ? 8.375 -22.061 -14.149 1.00 31.05 169 VAL A N 1
ATOM 1314 C CA . VAL A 1 169 ? 7.225 -22.952 -13.980 1.00 31.05 169 VAL A CA 1
ATOM 1315 C C . VAL A 1 169 ? 6.173 -22.606 -15.027 1.00 31.05 169 VAL A C 1
ATOM 1317 O O . VAL A 1 169 ? 5.464 -21.605 -14.942 1.00 31.05 169 VAL A O 1
ATOM 1320 N N . GLN A 1 170 ? 6.099 -23.470 -16.034 1.00 26.59 170 GLN A N 1
ATOM 1321 C CA . GLN A 1 170 ? 5.131 -23.439 -17.121 1.00 26.59 170 GLN A CA 1
ATOM 1322 C C . GLN A 1 170 ? 3.770 -23.933 -16.602 1.00 26.59 170 GLN A C 1
ATOM 1324 O O . GLN A 1 170 ? 3.633 -25.092 -16.212 1.00 26.59 170 GLN A O 1
ATOM 1329 N N . TYR A 1 171 ? 2.749 -23.074 -16.591 1.00 33.97 171 TYR A N 1
ATOM 1330 C CA . TYR A 1 171 ? 1.374 -23.501 -16.317 1.00 33.97 171 TYR A CA 1
ATOM 1331 C C . TYR A 1 171 ? 0.737 -24.033 -17.608 1.00 33.97 171 TYR A C 1
ATOM 1333 O O . TYR A 1 171 ? 0.613 -23.306 -18.591 1.00 33.97 171 TYR A O 1
ATOM 1341 N N . HIS A 1 172 ? 0.322 -25.302 -17.612 1.00 27.67 172 HIS A N 1
ATOM 1342 C CA . HIS A 1 172 ? -0.571 -25.855 -18.635 1.00 27.67 172 HIS A CA 1
ATOM 1343 C C . HIS A 1 172 ? -1.996 -25.329 -18.409 1.00 27.67 172 HIS A C 1
ATOM 1345 O O . HIS A 1 172 ? -2.565 -25.532 -17.335 1.00 27.67 172 HIS A O 1
ATOM 1351 N N . MET A 1 173 ? -2.584 -24.672 -19.415 1.00 28.97 173 MET A N 1
ATOM 1352 C CA . MET A 1 173 ? -4.008 -24.331 -19.403 1.00 28.97 173 MET A CA 1
ATOM 1353 C C . MET A 1 173 ? -4.860 -25.542 -19.795 1.00 28.97 173 MET A C 1
ATOM 1355 O O . MET A 1 173 ? -4.645 -26.158 -20.837 1.00 28.97 173 MET A O 1
ATOM 1359 N N . ILE A 1 174 ? -5.866 -25.834 -18.970 1.00 32.94 174 ILE A N 1
ATOM 1360 C CA . ILE A 1 174 ? -7.011 -26.676 -19.322 1.00 32.94 174 ILE A CA 1
ATOM 1361 C C . ILE A 1 174 ? -7.892 -25.853 -20.270 1.00 32.94 174 ILE A C 1
ATOM 1363 O O . ILE A 1 174 ? -8.375 -24.785 -19.893 1.00 32.94 174 ILE A O 1
ATOM 1367 N N . GLN A 1 175 ? -8.062 -26.331 -21.502 1.00 32.81 175 GLN A N 1
ATOM 1368 C CA . GLN A 1 175 ? -8.981 -25.746 -22.480 1.00 32.81 175 GLN A CA 1
ATOM 1369 C C . GLN A 1 175 ? -10.436 -26.030 -22.076 1.00 32.81 175 GLN A C 1
ATOM 1371 O O . GLN A 1 175 ? -10.742 -27.120 -21.591 1.00 32.81 175 GLN A O 1
ATOM 1376 N N . THR A 1 176 ? -11.314 -25.044 -22.279 1.00 35.03 176 THR A N 1
ATOM 1377 C CA . THR A 1 176 ? -12.779 -25.218 -22.272 1.00 35.03 176 THR A CA 1
ATOM 1378 C C . THR A 1 176 ? -13.278 -25.232 -23.706 1.00 35.03 176 THR A C 1
ATOM 1380 O O . THR A 1 176 ? -12.695 -24.469 -24.511 1.00 35.03 176 THR A O 1
#

Sequence (176 aa):
MLALLHLFAAYTGARPCSLVDASDEEDTCAGESGPDEDILENDELMSILYEHVTIVAVKVQGRTRLGMCVTLIHTKGEDRKPQPKTFTMWQNKNPFLCPIAHMVAVGLHHDAFAATSIRDPEAILRARIPTRKTCIIFRWKKSKLKEPIFRELARVEGQASLVNCESGVQYHMIQT